Protein AF-A0A7T8JYL7-F1 (afdb_monomer)

Solvent-accessible surface area (backbone atoms only — not comparable to full-atom values): 10730 Å² total; per-residue (Å²): 141,84,87,85,83,86,86,89,84,88,87,86,85,88,88,78,95,82,84,87,88,85,89,83,78,85,75,78,82,79,76,80,80,72,79,77,77,81,72,80,82,82,80,82,83,89,84,85,86,90,68,102,75,74,87,80,82,74,75,82,69,82,75,59,62,82,58,55,74,72,54,61,98,84,68,79,88,86,81,68,92,57,70,48,75,47,82,44,71,52,96,59,69,42,69,63,67,84,74,50,98,57,99,52,68,44,43,70,48,78,48,76,50,59,55,88,44,72,42,98,86,74,46,49,40,64,58,55,53,50,52,52,51,52,52,51,56,56,50,56,69,36,74,76,60,66,70,115

Structure (mmCIF, N/CA/C/O backbone):
data_AF-A0A7T8JYL7-F1
#
_entry.id   AF-A0A7T8JYL7-F1
#
loop_
_atom_site.group_PDB
_atom_site.id
_atom_site.type_symbol
_atom_site.label_atom_id
_atom_site.label_alt_id
_atom_site.label_comp_id
_atom_site.label_asym_id
_atom_site.label_entity_id
_atom_site.label_seq_id
_atom_site.pdbx_PDB_ins_code
_atom_site.Cartn_x
_atom_site.Cartn_y
_atom_site.Cartn_z
_atom_site.occupancy
_atom_site.B_iso_or_equiv
_atom_site.auth_seq_id
_atom_site.auth_comp_id
_atom_site.auth_asym_id
_atom_site.auth_atom_id
_atom_site.pdbx_PDB_model_num
ATOM 1 N N . MET A 1 1 ? 59.389 32.585 15.843 1.00 41.06 1 MET A N 1
ATOM 2 C CA . MET A 1 1 ? 59.986 32.459 14.496 1.00 41.06 1 MET A CA 1
ATOM 3 C C . MET A 1 1 ? 61.468 32.171 14.674 1.00 41.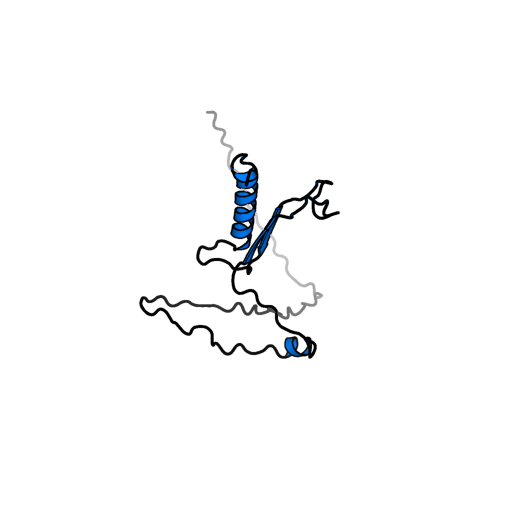06 1 MET A C 1
ATOM 5 O O . MET A 1 1 ? 62.221 33.109 14.861 1.00 41.06 1 MET A O 1
ATOM 9 N N . ASN A 1 2 ? 61.874 30.900 14.683 1.00 36.09 2 ASN A N 1
ATOM 10 C CA . ASN A 1 2 ? 63.287 30.511 14.705 1.00 36.09 2 ASN A CA 1
ATOM 11 C C . ASN A 1 2 ? 63.546 29.654 13.464 1.00 36.09 2 ASN A C 1
ATOM 13 O O . ASN A 1 2 ? 62.986 28.568 13.335 1.00 36.09 2 ASN A O 1
ATOM 17 N N . SER A 1 3 ? 64.326 30.196 12.526 1.00 40.41 3 SER A N 1
ATOM 18 C CA . SER A 1 3 ? 64.690 29.547 11.268 1.00 40.41 3 SER A CA 1
ATOM 19 C C . SER A 1 3 ? 65.920 28.661 11.456 1.00 40.41 3 SER A C 1
ATOM 21 O O . SER A 1 3 ? 66.988 29.157 11.813 1.00 40.41 3 SER A O 1
ATOM 23 N N . SER A 1 4 ? 65.796 27.377 11.140 1.00 40.97 4 SER A N 1
ATOM 24 C CA . SER A 1 4 ? 66.917 26.450 10.984 1.00 40.97 4 SER A CA 1
ATOM 25 C C . SER A 1 4 ? 67.187 26.215 9.495 1.00 40.97 4 SER A C 1
ATOM 27 O O . SER A 1 4 ? 66.322 25.701 8.787 1.00 40.97 4 SER A O 1
ATOM 29 N N . LYS A 1 5 ? 68.387 26.563 9.018 1.00 51.88 5 LYS A N 1
ATOM 30 C CA . LYS A 1 5 ? 68.933 26.088 7.735 1.00 51.88 5 LYS A CA 1
ATOM 31 C C . LYS A 1 5 ? 69.992 25.022 8.023 1.00 51.88 5 LYS A C 1
ATOM 33 O O . LYS A 1 5 ? 70.871 25.301 8.836 1.00 51.88 5 LYS A O 1
ATOM 38 N N . PRO A 1 6 ? 69.992 23.875 7.329 1.00 52.78 6 PRO A N 1
ATOM 39 C CA . PRO A 1 6 ? 71.185 23.054 7.217 1.00 52.78 6 PRO A CA 1
ATOM 40 C C . PRO A 1 6 ? 71.863 23.191 5.847 1.00 52.78 6 PRO A C 1
ATOM 42 O O . PRO A 1 6 ? 71.243 23.464 4.819 1.00 52.78 6 PRO A O 1
ATOM 45 N N . HIS A 1 7 ? 73.181 23.029 5.912 1.00 41.97 7 HIS A N 1
ATOM 46 C CA . HIS A 1 7 ? 74.179 23.158 4.862 1.00 41.97 7 HIS A CA 1
ATOM 47 C C . HIS A 1 7 ? 74.117 22.043 3.808 1.00 41.97 7 HIS A C 1
ATOM 49 O O . HIS A 1 7 ? 73.795 20.893 4.088 1.00 41.97 7 HIS A O 1
ATOM 55 N N . ASN A 1 8 ? 74.510 22.435 2.599 1.00 41.25 8 ASN A N 1
ATOM 56 C CA . ASN A 1 8 ? 74.711 21.634 1.399 1.00 41.25 8 ASN A CA 1
ATOM 57 C C . ASN A 1 8 ? 76.103 20.976 1.440 1.00 41.25 8 ASN A C 1
ATOM 59 O O . ASN A 1 8 ? 77.074 21.683 1.702 1.00 41.25 8 ASN A O 1
ATOM 63 N N . LEU A 1 9 ? 76.215 19.682 1.131 1.00 42.22 9 LEU A N 1
ATOM 64 C CA . LEU A 1 9 ? 77.468 19.039 0.714 1.00 42.22 9 LEU A CA 1
ATOM 65 C C . LEU A 1 9 ? 77.125 17.866 -0.212 1.00 42.22 9 LEU A C 1
ATOM 67 O O . LEU A 1 9 ? 76.630 16.827 0.216 1.00 42.22 9 LEU A O 1
ATOM 71 N N . ALA A 1 10 ? 77.368 18.078 -1.501 1.00 39.94 10 ALA A N 1
ATOM 72 C CA . ALA A 1 10 ? 77.321 17.065 -2.540 1.00 39.94 10 ALA A CA 1
ATOM 73 C C . ALA A 1 10 ? 78.694 16.396 -2.666 1.00 39.94 10 ALA A C 1
ATOM 75 O O . ALA A 1 10 ? 79.697 17.102 -2.678 1.00 39.94 10 ALA A O 1
ATOM 76 N N . TYR A 1 11 ? 78.730 15.077 -2.869 1.00 37.44 11 TYR A N 1
ATOM 77 C CA . TYR A 1 11 ? 79.762 14.437 -3.685 1.00 37.44 11 TYR A CA 1
ATOM 78 C C . TYR A 1 11 ? 79.166 13.279 -4.490 1.00 37.44 11 TYR A C 1
ATOM 80 O O . TYR A 1 11 ? 78.400 12.456 -4.001 1.00 37.44 11 TYR A O 1
ATOM 88 N N . ASN A 1 12 ? 79.522 13.314 -5.767 1.00 39.19 12 ASN A N 1
ATOM 89 C CA . ASN A 1 12 ? 79.128 12.478 -6.889 1.00 39.19 12 ASN A CA 1
ATOM 90 C C . ASN A 1 12 ? 80.189 11.382 -7.066 1.00 39.19 12 ASN A C 1
ATOM 92 O O . ASN A 1 12 ? 81.369 11.728 -7.018 1.00 39.19 12 ASN A O 1
ATOM 96 N N . THR A 1 13 ? 79.833 10.130 -7.372 1.00 41.06 13 THR A N 1
ATOM 97 C CA . THR A 1 13 ? 80.620 9.310 -8.323 1.00 41.06 13 THR A CA 1
ATOM 98 C C . THR A 1 13 ? 79.865 8.067 -8.803 1.00 41.06 13 THR A C 1
ATOM 100 O O . THR A 1 13 ? 79.226 7.359 -8.034 1.00 41.06 13 THR A O 1
ATOM 103 N N . GLN A 1 14 ? 79.937 7.868 -10.119 1.00 41.66 14 GLN A N 1
ATOM 104 C CA . GLN A 1 14 ? 79.324 6.829 -10.949 1.00 41.66 14 GLN A CA 1
ATOM 105 C C . GLN A 1 14 ? 80.050 5.470 -10.863 1.00 41.66 14 GLN A C 1
ATOM 107 O O . GLN A 1 14 ? 81.130 5.392 -10.285 1.00 41.66 14 GLN A O 1
ATOM 112 N N . LEU A 1 15 ? 79.489 4.488 -11.596 1.00 40.44 15 LEU A N 1
ATOM 113 C CA . LEU A 1 15 ? 79.966 3.148 -12.016 1.00 40.44 15 LEU A CA 1
ATOM 114 C C . LEU A 1 15 ? 79.122 2.038 -11.350 1.00 40.44 15 LEU A C 1
ATOM 116 O O . LEU A 1 15 ? 78.927 2.058 -10.148 1.00 40.44 15 LEU A O 1
ATOM 120 N N . LEU A 1 16 ? 78.544 1.048 -12.037 1.00 37.94 16 LEU A N 1
ATOM 121 C CA . LEU A 1 16 ? 78.996 0.353 -13.238 1.00 37.94 16 LEU A CA 1
ATOM 122 C C . LEU A 1 16 ? 77.809 -0.418 -13.868 1.00 37.94 16 LEU A C 1
ATOM 124 O O . LEU A 1 16 ? 77.099 -1.148 -13.181 1.00 37.94 16 LEU A O 1
ATOM 128 N N . LEU A 1 17 ? 77.609 -0.264 -15.180 1.00 40.66 17 LEU A N 1
ATOM 129 C CA . LEU A 1 17 ? 76.781 -1.141 -16.014 1.00 40.66 17 LEU A CA 1
ATOM 130 C C . LEU A 1 17 ? 77.398 -2.547 -16.043 1.00 40.66 17 LEU A C 1
ATOM 132 O O . LEU A 1 17 ? 78.555 -2.687 -16.435 1.00 40.66 17 LEU A O 1
ATOM 136 N N . GLN A 1 18 ? 76.619 -3.582 -15.725 1.00 37.88 18 GLN A N 1
ATOM 137 C CA . GLN A 1 18 ? 76.946 -4.956 -16.107 1.00 37.88 18 GLN A CA 1
ATOM 138 C C . GLN A 1 18 ? 75.766 -5.612 -16.820 1.00 37.88 18 GLN A C 1
ATOM 140 O O . GLN A 1 18 ? 74.619 -5.586 -16.378 1.00 37.88 18 GLN A O 1
ATOM 145 N N . SER A 1 19 ? 76.094 -6.134 -17.990 1.00 38.88 19 SER A N 1
ATOM 146 C CA . SER A 1 19 ? 75.238 -6.699 -19.011 1.00 38.88 19 SER A CA 1
ATOM 147 C C . SER A 1 19 ? 75.026 -8.206 -18.832 1.00 38.88 19 SER A C 1
ATOM 149 O O . SER A 1 19 ? 75.897 -8.930 -18.362 1.00 38.88 19 SER A O 1
ATOM 151 N N . SER A 1 20 ? 73.907 -8.656 -19.406 1.00 37.31 20 SER A N 1
ATOM 152 C CA . SER A 1 20 ? 73.704 -9.926 -20.124 1.00 37.31 20 SER A CA 1
ATOM 153 C C . SER A 1 20 ? 73.201 -11.192 -19.395 1.00 37.31 20 SER A C 1
ATOM 155 O O . SER A 1 20 ? 73.854 -11.785 -18.550 1.00 37.31 20 SER A O 1
ATOM 157 N N . ASN A 1 21 ? 72.048 -11.638 -19.920 1.00 42.09 21 ASN A N 1
ATOM 158 C CA . ASN A 1 21 ? 71.654 -13.008 -20.271 1.00 42.09 21 ASN A CA 1
ATOM 159 C C . ASN A 1 21 ? 71.335 -14.020 -19.161 1.00 42.09 21 ASN A C 1
ATOM 161 O O . ASN A 1 21 ? 72.166 -14.834 -18.775 1.00 42.09 21 ASN A O 1
ATOM 165 N N . ILE A 1 22 ? 70.043 -14.096 -18.816 1.00 43.03 22 ILE A N 1
ATOM 166 C CA . ILE A 1 22 ? 69.421 -15.319 -18.290 1.00 43.03 22 ILE A CA 1
ATOM 167 C C . ILE A 1 22 ? 68.277 -15.713 -19.230 1.00 43.03 22 ILE A C 1
ATOM 169 O O . ILE A 1 22 ? 67.200 -15.117 -19.251 1.00 43.03 22 ILE A O 1
ATOM 173 N N . SER A 1 23 ? 68.560 -16.715 -20.055 1.00 52.31 23 SER A N 1
ATOM 174 C CA . SER A 1 23 ? 67.620 -17.483 -20.863 1.00 52.31 23 SER A CA 1
ATOM 175 C C . SER A 1 23 ? 66.741 -18.343 -19.949 1.00 52.31 23 SER A C 1
ATOM 177 O O . SER A 1 23 ? 67.255 -19.175 -19.208 1.00 52.31 23 SER A O 1
ATOM 179 N N . GLY A 1 24 ? 65.411 -18.178 -19.993 1.00 54.38 24 GLY A N 1
ATOM 180 C CA . GLY A 1 24 ? 64.537 -19.102 -19.253 1.00 54.38 24 GLY A CA 1
ATOM 181 C C . GLY A 1 24 ? 63.085 -18.722 -18.960 1.00 54.38 24 GLY A C 1
ATOM 182 O O . GLY A 1 24 ? 62.418 -19.498 -18.285 1.00 54.38 24 GLY A O 1
ATOM 183 N N . LEU A 1 25 ? 62.541 -17.599 -19.438 1.00 45.78 25 LEU A N 1
ATOM 184 C CA . LEU A 1 25 ? 61.146 -17.234 -19.143 1.00 45.78 25 LEU A CA 1
ATOM 185 C C . LEU A 1 25 ? 60.261 -17.314 -20.391 1.00 45.78 25 LEU A C 1
ATOM 187 O O . LEU A 1 25 ? 60.332 -16.476 -21.288 1.00 45.78 25 LEU A O 1
ATOM 191 N N . ARG A 1 26 ? 59.399 -18.342 -20.426 1.00 53.06 26 ARG A N 1
ATOM 192 C CA . ARG A 1 26 ? 58.244 -18.421 -21.331 1.00 53.06 26 ARG A CA 1
ATOM 193 C C . ARG A 1 26 ? 57.392 -17.168 -21.138 1.00 53.06 26 ARG A C 1
ATOM 195 O O . ARG A 1 26 ? 56.805 -16.976 -20.078 1.00 53.06 26 ARG A O 1
ATOM 202 N N . VAL A 1 27 ? 57.301 -16.346 -22.175 1.00 55.47 27 VAL A N 1
ATOM 203 C CA . VAL A 1 27 ? 56.338 -15.247 -22.255 1.00 55.47 27 VAL A CA 1
ATOM 204 C C . VAL A 1 27 ? 54.956 -15.865 -22.499 1.00 55.47 27 VAL A C 1
ATOM 206 O O . VAL A 1 27 ? 54.774 -16.497 -23.541 1.00 55.47 27 VAL A O 1
ATOM 209 N N . PRO A 1 28 ? 53.965 -15.729 -21.600 1.00 55.09 28 PRO A N 1
ATOM 210 C CA . PRO A 1 28 ? 52.595 -16.048 -21.965 1.00 55.09 28 PRO A CA 1
ATOM 211 C C . PRO A 1 28 ? 52.128 -15.019 -22.998 1.00 55.09 28 PRO A C 1
ATOM 213 O O . PRO A 1 28 ? 52.143 -13.811 -22.745 1.00 55.09 28 PRO A O 1
ATOM 216 N N . SER A 1 29 ? 51.708 -15.492 -24.170 1.00 53.62 29 SER A N 1
ATOM 217 C CA . SER A 1 29 ? 50.961 -14.684 -25.125 1.00 53.62 29 SER A CA 1
ATOM 218 C C . SER A 1 29 ? 49.695 -14.185 -24.428 1.00 53.62 29 SER A C 1
ATOM 220 O O . SER A 1 29 ? 48.752 -14.933 -24.172 1.00 53.62 29 SER A O 1
ATOM 222 N N . ARG A 1 30 ? 49.677 -12.894 -24.082 1.00 48.69 30 ARG A N 1
ATOM 223 C CA . ARG A 1 30 ? 48.465 -12.187 -23.665 1.00 48.69 30 ARG A CA 1
ATOM 224 C C . ARG A 1 30 ? 47.514 -12.142 -24.862 1.00 48.69 30 ARG A C 1
ATOM 226 O O . ARG A 1 30 ? 47.487 -11.166 -25.606 1.00 48.69 30 ARG A O 1
ATOM 233 N N . MET A 1 31 ? 46.734 -13.202 -25.055 1.00 46.16 31 MET A N 1
ATOM 234 C CA . MET A 1 31 ? 45.497 -13.128 -25.822 1.00 46.16 31 MET A CA 1
ATOM 235 C C . MET A 1 31 ? 44.600 -12.109 -25.122 1.00 46.16 31 MET A C 1
ATOM 237 O O . MET A 1 31 ? 44.062 -12.346 -24.044 1.00 46.16 31 MET A O 1
ATOM 241 N N . SER A 1 32 ? 44.501 -10.932 -25.730 1.00 47.16 32 SER A N 1
ATOM 242 C CA . SER A 1 32 ? 43.564 -9.880 -25.362 1.00 47.16 32 SER A CA 1
ATOM 243 C C . SER A 1 32 ? 42.140 -10.360 -25.651 1.00 47.16 32 SER A C 1
ATOM 245 O O . SER A 1 32 ? 41.558 -10.036 -26.686 1.00 47.16 32 SER A O 1
ATOM 247 N N . SER A 1 33 ? 41.537 -11.096 -24.720 1.00 53.25 33 SER A N 1
ATOM 248 C CA . SER A 1 33 ? 40.082 -11.194 -24.626 1.00 53.25 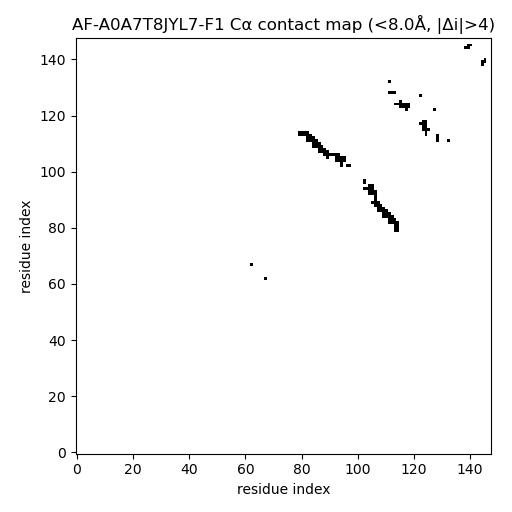33 SER A CA 1
ATOM 249 C C . SER A 1 33 ? 39.550 -9.882 -24.048 1.00 53.25 33 SER A C 1
ATOM 251 O O . SER A 1 33 ? 39.143 -9.799 -22.888 1.00 53.25 33 SER A O 1
ATOM 253 N N . ARG A 1 34 ? 39.576 -8.815 -24.854 1.00 46.78 34 ARG A N 1
ATOM 254 C CA . ARG A 1 34 ? 38.740 -7.649 -24.577 1.00 46.78 34 ARG A CA 1
ATOM 255 C C . ARG A 1 34 ? 37.304 -8.078 -24.843 1.00 46.78 34 ARG A C 1
ATOM 257 O O . ARG A 1 34 ? 36.856 -8.120 -25.984 1.00 46.78 34 ARG A O 1
ATOM 264 N N . SER A 1 35 ? 36.607 -8.420 -23.763 1.00 53.09 35 SER A N 1
ATOM 265 C CA . SER A 1 35 ? 35.151 -8.449 -23.719 1.00 53.09 35 SER A CA 1
ATOM 266 C C . SER A 1 35 ? 34.663 -7.043 -24.070 1.00 53.09 35 SER A C 1
ATOM 268 O O . SER A 1 35 ? 34.668 -6.129 -23.244 1.00 53.09 35 SER A O 1
ATOM 270 N N . GLY A 1 36 ? 34.374 -6.837 -25.354 1.00 41.59 36 GLY A N 1
ATOM 271 C CA . GLY A 1 36 ? 33.820 -5.603 -25.885 1.00 41.59 36 GLY A CA 1
ATOM 272 C C . GLY A 1 36 ? 32.388 -5.463 -25.398 1.00 41.59 36 GLY A C 1
ATOM 273 O O . GLY A 1 36 ? 31.457 -5.942 -26.041 1.00 41.59 36 GLY A O 1
ATOM 274 N N . SER A 1 37 ? 32.241 -4.830 -24.237 1.00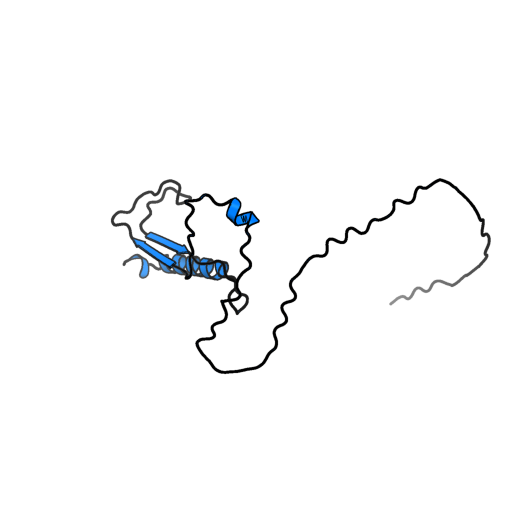 51.25 37 SER A N 1
ATOM 275 C CA . SER A 1 37 ? 30.980 -4.316 -23.718 1.00 51.25 37 SER A CA 1
ATOM 276 C C . SER A 1 37 ? 30.267 -3.525 -24.817 1.00 51.25 37 SER A C 1
ATOM 278 O O . SER A 1 37 ? 30.713 -2.450 -25.216 1.00 51.25 37 SER A O 1
ATOM 280 N N . ARG A 1 38 ? 29.159 -4.067 -25.332 1.00 52.34 38 ARG A N 1
ATOM 281 C CA . ARG A 1 38 ? 28.241 -3.343 -26.217 1.00 52.34 38 ARG A CA 1
ATOM 282 C C . ARG A 1 38 ? 27.362 -2.446 -25.353 1.00 52.34 38 ARG A C 1
ATOM 284 O O . ARG A 1 38 ? 26.174 -2.702 -25.182 1.00 52.34 38 ARG A O 1
ATOM 291 N N . ARG A 1 39 ? 27.957 -1.406 -24.769 1.00 43.41 39 ARG A N 1
ATOM 292 C CA . ARG A 1 39 ? 27.180 -0.270 -24.276 1.00 43.41 39 ARG A CA 1
ATOM 293 C C . ARG A 1 39 ? 26.601 0.408 -25.515 1.00 43.41 39 ARG A C 1
ATOM 295 O O . ARG A 1 39 ? 27.341 1.018 -26.280 1.00 43.41 39 ARG A O 1
ATOM 302 N N . CYS A 1 40 ? 25.305 0.230 -25.749 1.00 36.84 40 CYS A N 1
ATOM 303 C CA . CYS A 1 40 ? 24.574 0.991 -26.751 1.00 36.84 40 CYS A CA 1
ATOM 304 C C . CYS A 1 40 ? 24.749 2.483 -26.439 1.00 36.84 40 CYS A C 1
ATOM 306 O O . CYS A 1 40 ? 24.266 2.965 -25.417 1.00 36.84 40 CYS A O 1
ATOM 308 N N . SER A 1 41 ? 25.477 3.196 -27.293 1.00 45.72 41 SER A N 1
ATOM 309 C CA . SER A 1 41 ? 25.532 4.652 -27.291 1.00 45.72 41 SER A CA 1
ATOM 310 C C . SER A 1 41 ? 24.210 5.163 -27.850 1.00 45.72 41 SER A C 1
ATOM 312 O O . SER A 1 41 ? 23.974 5.085 -29.055 1.00 45.72 41 SER A O 1
ATOM 314 N N . ILE A 1 42 ? 23.326 5.629 -26.974 1.00 46.88 42 ILE A N 1
ATOM 315 C CA . ILE A 1 42 ? 22.144 6.376 -27.384 1.00 46.88 42 ILE A CA 1
ATOM 316 C C . ILE A 1 42 ? 22.593 7.840 -27.513 1.00 46.88 42 ILE A C 1
ATOM 318 O O . ILE A 1 42 ? 23.056 8.446 -26.549 1.00 46.88 42 ILE A O 1
ATOM 322 N N . SER A 1 43 ? 22.580 8.375 -28.728 1.00 39.81 43 SER A N 1
ATOM 323 C CA . SER A 1 43 ? 22.802 9.799 -28.985 1.00 39.81 43 SER A CA 1
ATOM 324 C C . SER A 1 43 ? 21.444 10.447 -29.218 1.00 39.81 43 SER A C 1
ATOM 326 O O . SER A 1 43 ? 20.738 10.064 -30.152 1.00 39.81 43 SER A O 1
ATOM 328 N N . PHE A 1 44 ? 21.070 11.395 -28.361 1.00 40.19 44 PHE A N 1
ATOM 329 C CA . PHE A 1 44 ? 19.866 12.202 -28.527 1.00 40.19 44 PHE A CA 1
ATOM 330 C C . PHE A 1 44 ? 20.241 13.464 -29.305 1.00 40.19 44 PHE A C 1
ATOM 332 O O . PHE A 1 44 ? 21.074 14.240 -28.851 1.00 40.19 44 PHE A O 1
ATOM 339 N N . ALA A 1 45 ? 19.667 13.629 -30.495 1.00 39.25 45 ALA A N 1
ATOM 340 C CA . ALA A 1 45 ? 19.648 14.915 -31.174 1.00 39.25 45 ALA A CA 1
ATOM 341 C C . ALA A 1 45 ? 18.551 15.773 -30.525 1.00 39.25 45 ALA A C 1
ATOM 343 O O . ALA A 1 45 ? 17.420 15.302 -30.375 1.00 39.25 45 ALA A O 1
ATOM 344 N N . GLU A 1 46 ? 18.905 16.985 -30.107 1.00 54.31 46 GLU A N 1
ATOM 345 C CA . GLU A 1 46 ? 17.959 18.023 -29.698 1.00 54.31 46 GLU A CA 1
ATOM 346 C C . GLU A 1 46 ? 17.404 18.705 -30.953 1.00 54.31 46 GLU A C 1
ATOM 348 O O . GLU A 1 46 ? 18.189 19.097 -31.809 1.00 54.31 46 GLU A O 1
ATOM 353 N N . ASP A 1 47 ? 16.074 18.793 -31.070 1.00 39.84 47 ASP A N 1
ATOM 354 C CA . ASP A 1 47 ? 15.360 19.939 -31.657 1.00 39.84 47 ASP A CA 1
ATOM 355 C C . ASP A 1 47 ? 13.826 19.821 -31.448 1.00 39.84 47 ASP A C 1
ATOM 357 O O . ASP A 1 47 ? 13.335 18.720 -31.162 1.00 39.84 47 ASP A O 1
ATOM 361 N N . PRO A 1 48 ? 13.072 20.946 -31.505 1.00 54.97 48 PRO A N 1
ATOM 362 C CA . PRO A 1 48 ? 11.932 21.194 -30.620 1.00 54.97 48 PRO A CA 1
ATOM 363 C C . PRO A 1 48 ? 10.535 21.194 -31.287 1.00 54.97 48 PRO A C 1
ATOM 365 O O . PRO A 1 48 ? 10.397 21.388 -32.489 1.00 54.97 48 PRO A O 1
ATOM 368 N N . GLU A 1 49 ? 9.531 21.054 -30.410 1.00 47.38 49 GLU A N 1
ATOM 369 C CA . GLU A 1 49 ? 8.091 21.380 -30.504 1.00 47.38 49 GLU A CA 1
ATOM 370 C C . GLU A 1 49 ? 7.136 20.621 -31.464 1.00 47.38 49 GLU A C 1
ATOM 372 O O . GLU A 1 49 ? 7.421 20.308 -32.615 1.00 47.38 49 GLU A O 1
ATOM 377 N N . ASP A 1 50 ? 5.941 20.379 -30.904 1.00 40.66 50 ASP A N 1
ATOM 378 C CA . ASP A 1 50 ? 4.655 19.983 -31.499 1.00 40.66 50 ASP A CA 1
ATOM 379 C C . ASP A 1 50 ? 4.459 18.579 -32.118 1.00 40.66 50 ASP A C 1
ATOM 381 O O . ASP A 1 50 ? 4.606 18.326 -33.312 1.00 40.66 50 ASP A O 1
ATOM 385 N N . SER A 1 51 ? 3.953 17.647 -31.295 1.00 35.59 51 SER A N 1
ATOM 386 C CA . SER A 1 51 ? 2.694 16.911 -31.560 1.00 35.59 51 SER A CA 1
ATOM 387 C C . SER A 1 51 ? 2.449 15.818 -30.509 1.00 35.59 51 SER A C 1
ATOM 389 O O . SER A 1 51 ? 3.122 14.785 -30.431 1.00 35.59 51 SER A O 1
ATOM 391 N N . TYR A 1 52 ? 1.413 16.038 -29.701 1.00 48.53 52 TYR A N 1
ATOM 392 C CA . TYR A 1 52 ? 0.823 15.078 -28.771 1.00 48.53 52 TYR A CA 1
ATOM 393 C C . TYR A 1 52 ? 0.161 13.925 -29.540 1.00 48.53 52 TYR A C 1
ATOM 395 O O . TYR A 1 52 ? -1.040 13.936 -29.744 1.00 48.53 52 TYR A O 1
ATOM 403 N N . PHE A 1 53 ? 0.964 12.985 -30.040 1.00 46.25 53 PHE A N 1
ATOM 404 C CA . PHE A 1 53 ? 0.684 11.565 -30.331 1.00 46.25 53 PHE A CA 1
ATOM 405 C C . PHE A 1 53 ? 1.885 11.013 -31.123 1.00 46.25 53 PHE A C 1
ATOM 407 O O . PHE A 1 53 ? 1.760 10.465 -32.220 1.00 46.25 53 PHE A O 1
ATOM 414 N N . SER A 1 54 ? 3.103 11.178 -30.593 1.00 38.47 54 SER A N 1
ATOM 415 C CA . SER A 1 54 ? 4.275 10.578 -31.228 1.00 38.47 54 SER A CA 1
ATOM 416 C C . SER A 1 54 ? 4.236 9.067 -31.012 1.00 38.47 54 SER A C 1
ATOM 418 O O . SER A 1 54 ? 4.518 8.557 -29.927 1.00 38.47 54 SER A O 1
ATOM 420 N N . LYS A 1 55 ? 3.863 8.359 -32.079 1.00 44.41 55 LYS A N 1
ATOM 421 C CA . LYS A 1 55 ? 4.084 6.931 -32.327 1.00 44.41 55 LYS A CA 1
ATOM 422 C C . LYS A 1 55 ? 5.581 6.584 -32.207 1.00 44.41 55 LYS A C 1
ATOM 424 O O . LYS A 1 55 ? 6.228 6.248 -33.192 1.00 44.41 55 LYS A O 1
ATOM 429 N N . LYS A 1 56 ? 6.153 6.656 -31.007 1.00 42.25 56 LYS A N 1
ATOM 430 C CA . LYS A 1 56 ? 7.518 6.206 -30.700 1.00 42.25 56 LYS A CA 1
ATOM 431 C C . LYS A 1 56 ? 7.474 5.035 -29.723 1.00 42.25 56 LYS A C 1
ATOM 433 O O . LYS A 1 56 ? 7.920 5.145 -28.592 1.00 42.25 56 LYS A O 1
ATOM 438 N N . ALA A 1 57 ? 6.924 3.911 -30.180 1.00 45.97 57 ALA A N 1
ATOM 439 C CA . ALA A 1 57 ? 7.191 2.587 -29.611 1.00 45.97 57 ALA A CA 1
ATOM 440 C C . ALA A 1 57 ? 6.766 1.477 -30.589 1.00 45.97 57 ALA A C 1
ATOM 442 O O . ALA A 1 57 ? 5.978 0.600 -30.263 1.00 45.97 57 ALA A O 1
ATOM 443 N N . LEU A 1 58 ? 7.268 1.528 -31.820 1.00 48.31 58 LEU A N 1
ATOM 444 C CA . LEU A 1 58 ? 7.282 0.366 -32.713 1.00 48.31 58 LEU A CA 1
ATOM 445 C C . LEU A 1 58 ? 8.669 0.265 -33.348 1.00 48.31 58 LEU A C 1
ATOM 447 O O . LEU A 1 58 ? 8.837 0.099 -34.548 1.00 48.31 58 LEU A O 1
ATOM 451 N N . THR A 1 59 ? 9.710 0.384 -32.522 1.00 47.84 59 THR A N 1
ATOM 452 C CA . THR A 1 59 ? 10.927 -0.361 -32.828 1.00 47.84 59 THR A C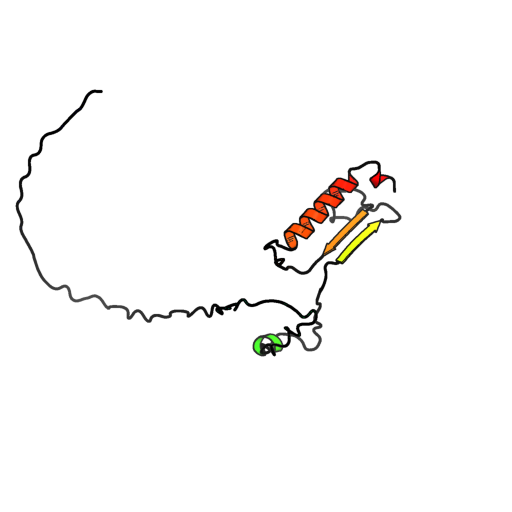A 1
ATOM 453 C C . THR A 1 59 ? 10.524 -1.825 -32.725 1.00 47.84 59 THR A C 1
ATOM 455 O O . THR A 1 59 ? 10.259 -2.284 -31.614 1.00 47.84 59 THR A O 1
ATOM 458 N N . GLU A 1 60 ? 10.404 -2.522 -33.857 1.00 51.94 60 GLU A N 1
ATOM 459 C CA . GLU A 1 60 ? 10.323 -3.984 -33.909 1.00 51.94 60 GLU A CA 1
ATOM 460 C C . GLU A 1 60 ? 11.462 -4.546 -33.054 1.00 51.94 60 GLU A C 1
ATOM 462 O O . GLU A 1 60 ? 12.624 -4.626 -33.463 1.00 51.94 60 GLU A O 1
ATOM 467 N N . GLY A 1 61 ? 11.148 -4.840 -31.795 1.00 61.25 61 GLY A N 1
ATOM 468 C CA . GLY A 1 61 ? 12.098 -5.399 -30.860 1.00 61.25 61 GLY A CA 1
ATOM 469 C C . GLY A 1 61 ? 12.450 -6.778 -31.377 1.00 61.25 61 GLY A C 1
ATOM 470 O O . GLY A 1 61 ? 11.575 -7.633 -31.486 1.00 61.25 61 GLY A O 1
ATOM 471 N N . LYS A 1 62 ? 13.724 -7.000 -31.716 1.00 73.69 62 LYS A N 1
ATOM 472 C CA . LYS A 1 62 ? 14.230 -8.338 -32.032 1.00 73.69 62 LYS A CA 1
ATOM 473 C C . LYS A 1 62 ? 13.825 -9.275 -30.896 1.00 73.69 62 LYS A C 1
ATOM 475 O O . LYS A 1 62 ? 14.356 -9.175 -29.790 1.00 73.69 62 LYS A O 1
ATOM 480 N N . ILE A 1 63 ? 12.871 -10.158 -31.173 1.00 80.56 63 ILE A N 1
ATOM 481 C CA . ILE A 1 63 ? 12.378 -11.135 -30.207 1.00 80.56 63 ILE A CA 1
ATOM 482 C C . ILE A 1 63 ? 13.558 -12.024 -29.822 1.00 80.56 63 ILE A C 1
ATOM 484 O O . ILE A 1 63 ? 14.255 -12.577 -30.678 1.00 80.56 63 ILE A O 1
ATOM 488 N N . ASN A 1 64 ? 13.813 -12.148 -28.523 1.00 84.69 64 ASN A N 1
ATOM 489 C CA . ASN A 1 64 ? 14.884 -13.000 -28.034 1.00 84.69 64 ASN A CA 1
ATOM 490 C C . ASN A 1 64 ? 14.412 -14.461 -28.025 1.00 84.69 64 ASN A C 1
ATOM 492 O O . ASN A 1 64 ? 13.957 -14.980 -27.005 1.00 84.69 64 ASN A O 1
ATOM 496 N N . TYR A 1 65 ? 14.525 -15.129 -29.175 1.00 86.69 65 TYR A N 1
ATOM 497 C CA . TYR A 1 65 ? 14.109 -16.525 -29.361 1.00 86.69 65 TYR A CA 1
ATOM 498 C C . TYR A 1 65 ? 14.762 -17.497 -28.366 1.00 86.69 65 TYR A C 1
ATOM 500 O O . TYR A 1 65 ? 14.157 -18.502 -27.993 1.00 86.69 65 TYR A O 1
ATOM 508 N N . SER A 1 66 ? 15.977 -17.201 -27.894 1.00 87.94 66 SER A N 1
ATOM 509 C CA . SER A 1 66 ? 16.660 -18.008 -26.876 1.00 87.94 66 SER A CA 1
ATOM 510 C C . SER A 1 66 ? 15.955 -17.962 -25.517 1.00 87.94 66 SER A C 1
ATOM 512 O O . SER A 1 66 ? 16.019 -18.937 -24.772 1.00 87.94 66 SER A O 1
ATOM 514 N N . LEU A 1 67 ? 15.289 -16.848 -25.189 1.00 86.38 67 LEU A N 1
ATOM 515 C CA . LEU A 1 67 ? 14.471 -16.711 -23.981 1.00 86.38 67 LEU A CA 1
ATOM 516 C C . LEU A 1 67 ? 13.060 -17.255 -24.197 1.00 86.38 67 LEU A C 1
ATOM 518 O O . LEU A 1 67 ? 12.535 -17.915 -23.310 1.00 86.38 67 LEU A O 1
ATOM 522 N N . GLN A 1 68 ? 12.483 -17.066 -25.385 1.00 86.62 68 GLN A N 1
ATOM 523 C CA . GLN A 1 68 ? 11.147 -17.572 -25.706 1.00 86.62 68 GLN A CA 1
ATOM 524 C C . GLN A 1 68 ? 11.057 -19.101 -25.588 1.00 86.62 68 GLN A C 1
ATOM 526 O O . GLN A 1 68 ? 10.082 -19.614 -25.055 1.00 86.62 68 GLN A O 1
ATOM 531 N N . LYS A 1 69 ? 12.107 -19.833 -25.990 1.00 90.50 69 LYS A N 1
ATOM 532 C CA . LYS A 1 69 ? 12.188 -21.299 -25.829 1.00 90.50 69 LYS A CA 1
ATOM 533 C C . LYS A 1 69 ? 12.201 -21.773 -24.369 1.00 90.50 69 LYS A C 1
ATOM 535 O O . LYS A 1 69 ? 11.989 -22.956 -24.128 1.00 90.50 69 LYS A O 1
ATOM 540 N N . LYS A 1 70 ? 12.501 -20.887 -23.412 1.00 92.12 70 LYS A N 1
ATOM 541 C CA . LYS A 1 70 ? 12.507 -21.204 -21.973 1.00 92.12 70 LYS A CA 1
ATOM 542 C C . LYS A 1 70 ? 11.143 -20.993 -21.315 1.00 92.12 70 LYS A C 1
ATOM 544 O O . LYS A 1 70 ? 10.963 -21.412 -20.178 1.00 92.12 70 LYS A O 1
ATOM 549 N N . ILE A 1 71 ? 10.219 -20.320 -21.997 1.00 91.12 71 ILE A N 1
ATOM 550 C CA . ILE A 1 71 ? 8.881 -20.017 -21.493 1.00 91.12 71 ILE A CA 1
ATOM 551 C C . ILE A 1 71 ? 7.958 -21.186 -21.863 1.00 91.12 71 ILE A C 1
ATOM 553 O O . ILE A 1 71 ? 8.015 -21.686 -22.987 1.00 91.12 71 ILE A O 1
ATOM 557 N N . SER A 1 72 ? 7.133 -21.658 -20.923 1.00 93.50 72 SER A N 1
ATOM 558 C CA . SER A 1 72 ? 6.193 -22.754 -21.193 1.00 93.50 72 SER A CA 1
ATOM 559 C C . SER A 1 72 ? 5.042 -22.278 -22.089 1.00 93.50 72 SER A C 1
ATOM 561 O O . SER A 1 72 ? 4.689 -21.099 -22.084 1.00 93.50 72 SER A O 1
ATOM 563 N N . SER A 1 73 ? 4.425 -23.194 -22.843 1.00 87.88 73 SER A N 1
ATOM 564 C CA . SER A 1 73 ? 3.384 -22.869 -23.835 1.00 87.88 73 SER A CA 1
ATOM 565 C C . SER A 1 73 ? 2.141 -22.177 -23.263 1.00 87.88 73 SER A C 1
ATOM 567 O O . SER A 1 73 ? 1.416 -21.542 -24.019 1.00 87.88 73 SER A O 1
ATOM 569 N N . ASN A 1 74 ? 1.912 -22.274 -21.950 1.00 91.00 74 ASN A N 1
ATOM 570 C CA . ASN A 1 74 ? 0.747 -21.709 -21.261 1.00 91.00 74 ASN A CA 1
ATOM 571 C C . ASN A 1 74 ? 1.133 -20.543 -20.334 1.00 91.00 74 ASN A C 1
ATOM 573 O O . ASN A 1 74 ? 0.416 -20.247 -19.382 1.00 91.00 74 ASN A O 1
ATOM 577 N N . THR A 1 75 ? 2.298 -19.923 -20.546 1.00 91.94 75 THR A N 1
ATOM 578 C CA . THR A 1 75 ? 2.706 -18.759 -19.751 1.00 91.94 75 THR A CA 1
ATOM 579 C C . THR A 1 75 ? 2.009 -17.503 -20.261 1.00 91.94 75 THR A C 1
ATOM 581 O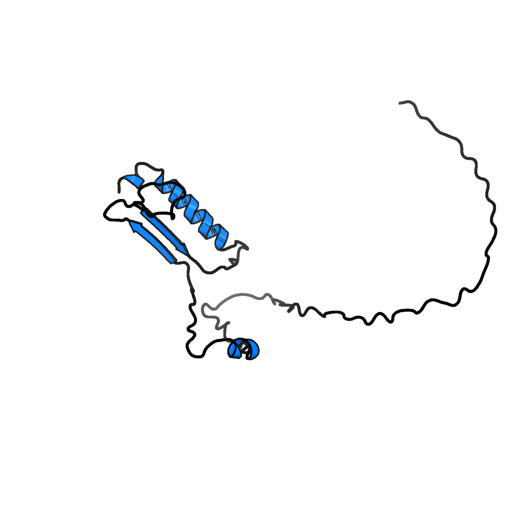 O . THR A 1 75 ? 2.167 -17.127 -21.422 1.00 91.94 75 THR A O 1
ATOM 584 N N . GLU A 1 76 ? 1.298 -16.815 -19.374 1.00 89.69 76 GLU A N 1
ATOM 585 C CA . GLU A 1 76 ? 0.713 -15.501 -19.637 1.00 89.69 76 GLU A CA 1
ATOM 586 C C . GLU A 1 76 ? 1.636 -14.383 -19.136 1.00 89.69 76 GLU A C 1
ATOM 588 O O . GLU A 1 76 ? 2.357 -14.535 -18.147 1.00 89.69 76 GLU A O 1
ATOM 593 N N . ALA A 1 77 ? 1.620 -13.240 -19.822 1.00 85.75 77 ALA A N 1
ATOM 594 C CA . ALA A 1 77 ? 2.346 -12.056 -19.383 1.00 85.75 77 ALA A CA 1
ATOM 595 C C . ALA A 1 77 ? 1.456 -11.203 -18.470 1.00 85.75 77 ALA A C 1
ATOM 597 O O . ALA A 1 77 ? 0.389 -10.755 -18.882 1.00 85.75 77 ALA A O 1
ATOM 598 N N . CYS A 1 78 ? 1.925 -10.919 -17.256 1.00 82.62 78 CYS A N 1
ATOM 599 C CA . CYS A 1 78 ? 1.332 -9.903 -16.392 1.00 82.62 78 CYS A CA 1
ATOM 600 C C . CYS A 1 78 ? 2.119 -8.597 -16.548 1.00 82.62 78 CYS A C 1
ATOM 602 O O . CYS A 1 78 ? 3.332 -8.572 -16.330 1.00 82.62 78 CYS A O 1
ATOM 604 N N . ILE A 1 79 ? 1.442 -7.519 -16.952 1.00 83.31 79 ILE A N 1
ATOM 605 C CA . ILE A 1 79 ? 2.056 -6.202 -17.161 1.00 83.31 79 ILE A CA 1
ATOM 606 C C . ILE A 1 79 ? 1.269 -5.161 -16.369 1.00 83.31 79 ILE A C 1
ATOM 608 O O . ILE A 1 79 ? 0.074 -4.974 -16.585 1.00 83.31 79 ILE A O 1
ATOM 612 N N . MET A 1 80 ? 1.961 -4.437 -15.491 1.00 81.94 80 MET A N 1
ATOM 613 C CA . MET A 1 80 ? 1.404 -3.306 -14.753 1.00 81.94 80 MET A CA 1
ATOM 614 C C . MET A 1 80 ? 1.861 -2.000 -15.407 1.00 81.94 80 MET A C 1
ATOM 616 O O . MET A 1 80 ? 3.042 -1.665 -15.387 1.00 81.94 80 MET A O 1
ATOM 620 N N . LEU A 1 81 ? 0.925 -1.277 -16.024 1.00 83.50 81 LEU A N 1
ATOM 621 C CA . LEU A 1 81 ? 1.224 -0.067 -16.805 1.00 83.50 81 LEU A CA 1
ATOM 622 C C . LEU A 1 81 ? 1.163 1.224 -15.986 1.00 83.50 81 LEU A C 1
ATOM 624 O O . LEU A 1 81 ? 1.739 2.233 -16.381 1.00 83.50 81 LEU A O 1
ATOM 628 N N . LYS A 1 82 ? 0.422 1.212 -14.879 1.00 84.75 82 LYS A N 1
ATOM 629 C CA . LYS A 1 82 ? 0.187 2.373 -14.021 1.00 84.75 82 LYS A CA 1
ATOM 630 C C . LYS A 1 82 ? 0.262 1.946 -12.560 1.00 84.75 82 LYS A C 1
ATOM 632 O O . LYS A 1 82 ? -0.040 0.785 -12.276 1.00 84.75 82 LYS A O 1
ATOM 637 N N . PRO A 1 83 ? 0.641 2.856 -11.650 1.00 88.12 83 PRO A N 1
ATOM 638 C CA . PRO A 1 83 ? 0.514 2.595 -10.230 1.00 88.12 83 PRO A CA 1
ATOM 639 C C . PRO A 1 83 ? -0.953 2.356 -9.861 1.00 88.12 83 PRO A C 1
ATOM 641 O O . PRO A 1 83 ? -1.859 3.010 -10.383 1.00 88.12 83 PRO A O 1
ATOM 644 N N . VAL A 1 84 ? -1.167 1.402 -8.966 1.00 91.88 84 VAL A N 1
ATOM 645 C CA . VAL A 1 84 ? -2.457 1.018 -8.406 1.00 91.88 84 VAL A CA 1
ATOM 646 C C . VAL A 1 84 ? -2.370 1.203 -6.900 1.00 91.88 84 VAL A C 1
ATOM 648 O O . VAL A 1 84 ? -1.469 0.671 -6.251 1.00 91.88 84 VAL A O 1
ATOM 651 N N . SER A 1 85 ? -3.324 1.946 -6.348 1.00 94.38 85 SER A N 1
ATOM 652 C CA . SER A 1 85 ? -3.486 2.119 -4.912 1.00 94.38 85 SER A CA 1
ATOM 653 C C . SER A 1 85 ? -4.836 1.567 -4.466 1.00 94.38 85 SER A C 1
ATOM 655 O O . SER A 1 85 ? -5.857 1.749 -5.130 1.00 94.38 85 SER A O 1
ATOM 657 N N . VAL A 1 86 ? -4.834 0.859 -3.340 1.00 96.62 86 VAL A N 1
ATOM 658 C CA . VAL A 1 86 ? -6.020 0.247 -2.741 1.00 96.62 86 VAL A CA 1
ATOM 659 C C . VAL A 1 86 ? -6.006 0.544 -1.250 1.00 96.62 86 VAL A C 1
ATOM 661 O O . VAL A 1 86 ? -5.014 0.289 -0.569 1.00 96.62 86 VAL A O 1
ATOM 664 N N . PHE A 1 87 ? -7.117 1.072 -0.743 1.00 96.06 87 PHE A N 1
ATOM 665 C CA . PHE A 1 87 ? -7.343 1.285 0.681 1.00 96.06 87 PHE A CA 1
ATOM 666 C C . PHE A 1 87 ? -8.513 0.413 1.132 1.00 96.06 87 PHE A C 1
ATOM 668 O O . PHE A 1 87 ? -9.626 0.541 0.620 1.00 96.06 87 PHE A O 1
ATOM 675 N N . ILE A 1 88 ? -8.253 -0.493 2.067 1.00 95.94 88 ILE A N 1
ATOM 676 C CA . ILE A 1 88 ? -9.213 -1.483 2.550 1.00 95.94 88 ILE A CA 1
ATOM 677 C C . ILE A 1 88 ? -9.511 -1.179 4.011 1.00 95.94 88 ILE A C 1
ATOM 679 O O . ILE A 1 88 ? -8.595 -1.105 4.828 1.00 95.94 88 ILE A O 1
ATOM 683 N N . ARG A 1 89 ? -10.797 -1.067 4.350 1.00 95.19 89 ARG A N 1
ATOM 684 C CA . ARG A 1 89 ? -11.281 -1.074 5.732 1.00 95.19 89 ARG A CA 1
ATOM 685 C C . ARG A 1 89 ? -12.044 -2.367 5.968 1.00 95.19 89 ARG A C 1
ATOM 687 O O . ARG A 1 89 ? -13.065 -2.605 5.330 1.00 95.19 89 ARG A O 1
ATOM 694 N N . LEU A 1 90 ? -11.562 -3.181 6.894 1.00 95.44 90 LEU A N 1
ATOM 695 C CA . LEU A 1 90 ? -12.256 -4.395 7.305 1.00 95.44 90 LEU A CA 1
ATOM 696 C C . LEU A 1 90 ? -13.507 -4.030 8.118 1.00 95.44 90 LEU A C 1
ATOM 698 O O . LEU A 1 90 ? -13.505 -3.054 8.872 1.00 95.44 90 LEU A O 1
ATOM 702 N N . GLU A 1 91 ? -14.578 -4.811 7.979 1.00 95.31 91 GLU A N 1
ATOM 703 C CA . GLU A 1 91 ? -15.814 -4.623 8.755 1.00 95.31 91 GLU A CA 1
ATOM 704 C C . GLU A 1 91 ? -15.600 -4.903 10.248 1.00 95.31 91 GLU A C 1
ATOM 706 O O . GLU A 1 91 ? -16.122 -4.188 11.103 1.00 95.31 91 GLU A O 1
ATOM 711 N N . ASN A 1 92 ? -14.764 -5.892 10.560 1.00 96.25 92 ASN A N 1
ATOM 712 C CA . ASN A 1 92 ? -14.306 -6.223 11.904 1.00 96.25 92 ASN A CA 1
ATOM 713 C C . ASN A 1 92 ? -12.780 -6.128 11.943 1.00 96.25 92 ASN A C 1
ATOM 715 O O . ASN A 1 92 ? -12.122 -6.414 10.947 1.00 96.25 92 ASN A O 1
ATOM 719 N N . ALA A 1 93 ? -12.212 -5.681 13.065 1.00 95.44 93 ALA A N 1
ATOM 720 C CA . ALA A 1 93 ? -10.759 -5.694 13.218 1.00 95.44 93 ALA A CA 1
ATOM 721 C C . ALA A 1 93 ? -10.305 -7.142 13.453 1.00 95.44 93 ALA A C 1
ATOM 723 O O . ALA A 1 93 ? -10.878 -7.827 14.300 1.00 95.44 93 ALA A O 1
ATOM 724 N N . VAL A 1 94 ? -9.312 -7.611 12.696 1.00 96.50 94 VAL A N 1
ATOM 725 C CA . VAL A 1 94 ? -8.877 -9.020 12.705 1.00 96.50 94 VAL A CA 1
ATOM 726 C C . VAL A 1 94 ? -7.364 -9.092 12.885 1.00 96.50 94 VAL A C 1
ATOM 728 O O . VAL A 1 94 ? -6.635 -8.249 12.368 1.00 96.50 94 VAL A O 1
ATOM 731 N N . VAL A 1 95 ? -6.882 -10.087 13.629 1.00 96.25 95 VAL A N 1
ATOM 732 C CA . VAL A 1 95 ? -5.447 -10.393 13.724 1.00 96.25 95 VAL A CA 1
ATOM 733 C C . VAL A 1 95 ? -5.023 -11.097 12.434 1.00 96.25 95 VAL A C 1
ATOM 735 O O . VAL A 1 95 ? -5.529 -12.174 12.126 1.00 96.25 95 VAL A O 1
ATOM 738 N N . LEU A 1 96 ? -4.125 -10.483 11.663 1.00 93.56 96 LEU A N 1
ATOM 739 C CA . LEU A 1 96 ? -3.692 -10.980 10.348 1.00 93.56 96 LEU A CA 1
ATOM 740 C C . LEU A 1 96 ? -2.444 -11.878 10.428 1.00 93.56 96 LEU A C 1
ATOM 742 O O . LEU A 1 96 ? -1.626 -11.871 9.511 1.00 93.56 96 LEU A O 1
ATOM 746 N N . GLY A 1 97 ? -2.308 -12.644 11.516 1.00 90.06 97 GLY A N 1
ATOM 747 C CA . GLY A 1 97 ? -1.153 -13.509 11.774 1.00 90.06 97 GLY A CA 1
ATOM 748 C C . GLY A 1 97 ? 0.162 -12.741 11.652 1.00 90.06 97 GLY A C 1
ATOM 749 O O . GLY A 1 97 ? 0.294 -11.666 12.226 1.00 90.06 97 GLY A O 1
ATOM 750 N N . ASP A 1 98 ? 1.069 -13.256 10.824 1.00 91.06 98 ASP A N 1
ATOM 751 C CA . ASP A 1 98 ? 2.439 -12.749 10.660 1.00 91.06 98 ASP A CA 1
ATOM 752 C C . ASP A 1 98 ? 2.549 -11.493 9.771 1.00 91.06 98 ASP A C 1
ATOM 754 O O . ASP A 1 98 ? 3.650 -11.104 9.377 1.00 91.06 98 ASP A O 1
ATOM 758 N N . LEU A 1 99 ? 1.428 -10.879 9.371 1.00 92.75 99 LEU A N 1
ATOM 759 C CA . LEU A 1 99 ? 1.468 -9.691 8.517 1.00 92.75 99 LEU A CA 1
ATOM 760 C C . LEU A 1 99 ? 2.034 -8.458 9.259 1.00 92.75 99 LEU A C 1
ATOM 762 O O . LEU A 1 99 ? 2.956 -7.833 8.733 1.00 92.75 99 LEU A O 1
ATOM 766 N N . PRO A 1 100 ? 1.520 -8.066 10.442 1.00 93.56 100 PRO A N 1
ATOM 767 C CA . PRO A 1 100 ? 2.200 -7.115 11.318 1.00 93.56 100 PRO A CA 1
ATOM 768 C C . PRO A 1 100 ? 3.312 -7.788 12.142 1.00 93.56 100 PRO A C 1
ATOM 770 O O . PRO A 1 100 ? 3.211 -8.950 12.511 1.00 93.56 100 PRO A O 1
ATOM 773 N N . GLU A 1 101 ? 4.347 -7.023 12.504 1.00 94.56 101 GLU A N 1
ATOM 774 C CA . GLU A 1 101 ? 5.434 -7.495 13.387 1.00 94.56 101 GLU A CA 1
ATOM 775 C C . GLU A 1 101 ? 4.943 -7.856 14.801 1.00 94.56 101 GLU A C 1
ATOM 777 O O . GLU A 1 101 ? 5.533 -8.690 15.483 1.00 94.56 101 GLU A O 1
ATOM 782 N N . VAL A 1 102 ? 3.863 -7.215 15.248 1.00 94.19 102 VAL A N 1
ATOM 783 C CA . VAL A 1 102 ? 3.281 -7.394 16.580 1.00 94.19 102 VAL A CA 1
ATOM 784 C C . VAL A 1 102 ? 1.840 -7.862 16.432 1.00 94.19 102 VAL A C 1
ATOM 786 O O . VAL A 1 102 ? 1.112 -7.342 15.583 1.00 94.19 102 VAL A O 1
ATOM 789 N N . ASP A 1 103 ? 1.415 -8.776 17.308 1.00 91.06 103 ASP A N 1
ATOM 790 C CA . ASP A 1 103 ? 0.042 -9.283 17.397 1.00 91.06 103 ASP A CA 1
ATOM 791 C C . ASP A 1 103 ? -0.954 -8.169 17.752 1.00 91.06 103 ASP A C 1
ATOM 793 O O . ASP A 1 103 ? -1.325 -7.943 18.907 1.00 91.06 103 ASP A O 1
ATOM 797 N N . ILE A 1 104 ? -1.390 -7.443 16.727 1.00 93.81 104 ILE A N 1
ATOM 798 C CA . ILE A 1 104 ? -2.322 -6.325 16.825 1.00 93.81 104 ILE A CA 1
ATOM 799 C C . ILE A 1 104 ? -3.447 -6.557 15.821 1.00 93.81 104 ILE A C 1
ATOM 801 O O . ILE A 1 104 ? -3.243 -6.954 14.672 1.00 93.81 104 ILE A O 1
ATOM 805 N N . THR A 1 105 ? -4.675 -6.277 16.249 1.00 95.75 105 THR A N 1
ATOM 806 C CA . THR A 1 105 ? -5.833 -6.318 15.360 1.00 95.75 105 THR A CA 1
ATOM 807 C C . THR A 1 105 ? -5.699 -5.259 14.268 1.00 95.75 105 THR A C 1
ATOM 809 O O . THR A 1 105 ? -5.601 -4.065 14.555 1.00 95.75 105 THR A O 1
ATOM 812 N N . THR A 1 106 ? -5.752 -5.681 13.011 1.00 95.38 106 THR A N 1
ATOM 813 C CA . THR A 1 106 ? -5.689 -4.800 11.846 1.00 95.38 106 THR A CA 1
ATOM 814 C C . THR A 1 106 ? -7.100 -4.418 11.408 1.00 95.38 106 THR A C 1
ATOM 816 O O . THR A 1 106 ? -7.982 -5.270 11.299 1.00 95.38 106 THR A O 1
ATOM 819 N N . ARG A 1 107 ? -7.325 -3.123 11.157 1.00 94.25 107 ARG A N 1
ATOM 820 C CA . ARG A 1 107 ? -8.600 -2.580 10.645 1.00 94.25 107 ARG A CA 1
ATOM 821 C C . ARG A 1 107 ? -8.468 -2.006 9.238 1.00 94.25 107 ARG A C 1
ATOM 823 O O . ARG A 1 107 ? -9.413 -2.095 8.457 1.00 94.25 107 ARG A O 1
ATOM 830 N N . PHE A 1 108 ? -7.314 -1.421 8.936 1.00 94.69 108 PHE A N 1
ATOM 831 C CA . PHE A 1 108 ? -7.029 -0.750 7.677 1.00 94.69 108 PHE A CA 1
ATOM 832 C C . PHE A 1 108 ? -5.816 -1.391 7.014 1.00 94.69 108 PHE A C 1
ATOM 834 O O . PHE A 1 108 ? -4.836 -1.692 7.691 1.00 94.69 108 PHE A O 1
ATOM 841 N N . ILE A 1 109 ? -5.884 -1.582 5.701 1.00 95.38 109 ILE A N 1
ATOM 842 C CA . ILE A 1 109 ? -4.773 -2.074 4.886 1.00 95.38 109 ILE A CA 1
ATOM 843 C C . ILE A 1 109 ? -4.634 -1.127 3.702 1.00 95.38 109 ILE A C 1
ATOM 845 O O . ILE A 1 109 ? -5.610 -0.860 2.997 1.00 95.38 109 ILE A O 1
ATOM 849 N N . TYR A 1 110 ? -3.425 -0.628 3.479 1.00 96.06 110 TYR A N 1
ATOM 850 C CA . TYR A 1 110 ? -3.099 0.165 2.304 1.00 96.06 110 TYR A CA 1
ATOM 851 C C . TYR A 1 110 ? -2.081 -0.573 1.449 1.00 96.06 110 TYR A C 1
ATOM 853 O O . TYR A 1 110 ? -1.041 -1.003 1.942 1.00 96.06 110 TYR A O 1
ATOM 861 N N . ILE A 1 111 ? -2.395 -0.715 0.166 1.00 95.88 111 ILE A N 1
ATOM 862 C CA . ILE A 1 111 ? -1.535 -1.357 -0.822 1.00 95.88 111 ILE A CA 1
ATOM 863 C C . ILE A 1 111 ? -1.297 -0.340 -1.928 1.00 95.88 111 ILE A C 1
ATOM 865 O O . ILE A 1 111 ? -2.246 0.126 -2.553 1.00 95.88 111 ILE A O 1
ATOM 869 N N . CYS A 1 112 ? -0.035 -0.006 -2.179 1.00 93.62 112 CYS A N 1
ATOM 870 C CA . CYS A 1 112 ? 0.366 0.830 -3.302 1.00 93.62 112 CYS A CA 1
ATOM 871 C C . CYS A 1 112 ? 1.451 0.097 -4.085 1.00 93.62 112 CYS A C 1
ATOM 873 O O . CYS A 1 112 ? 2.524 -0.190 -3.556 1.00 93.62 112 CYS A O 1
ATOM 875 N N . VAL A 1 113 ? 1.147 -0.250 -5.331 1.00 92.31 113 VAL A N 1
ATOM 876 C CA . VAL A 1 113 ? 2.038 -0.995 -6.223 1.00 92.31 113 VAL A CA 1
ATOM 877 C C . VAL A 1 113 ? 2.162 -0.240 -7.531 1.00 92.31 113 VAL A C 1
ATOM 879 O O . VAL A 1 113 ? 1.196 0.339 -8.013 1.00 92.31 113 VAL A O 1
ATOM 882 N N . GLY A 1 114 ? 3.346 -0.223 -8.126 1.00 89.69 114 GLY A N 1
ATOM 883 C CA . GLY A 1 114 ? 3.556 0.477 -9.384 1.00 89.69 114 GLY A CA 1
ATOM 884 C C . GLY A 1 114 ? 4.760 -0.050 -10.142 1.00 89.69 114 GLY A C 1
ATOM 885 O O . GLY A 1 114 ? 5.571 -0.788 -9.577 1.00 89.69 114 GLY A O 1
ATOM 886 N N . PRO A 1 115 ? 4.853 0.264 -11.442 1.00 87.38 115 PRO A N 1
ATOM 887 C CA . PRO A 1 115 ? 5.999 -0.134 -12.237 1.00 87.38 115 PRO A CA 1
ATOM 888 C C . PRO A 1 115 ? 7.257 0.543 -11.689 1.00 87.38 115 PRO A C 1
ATOM 890 O O . PRO A 1 115 ? 7.240 1.719 -11.330 1.00 87.38 115 PRO A O 1
ATOM 893 N N . GLN A 1 116 ? 8.362 -0.197 -11.641 1.00 83.12 116 GLN A N 1
ATOM 894 C CA . GLN A 1 116 ? 9.654 0.377 -11.297 1.00 83.12 116 GLN A CA 1
ATOM 895 C C . GLN A 1 116 ? 10.157 1.173 -12.503 1.00 83.12 116 GLN A C 1
ATOM 897 O O . GLN A 1 116 ? 10.637 0.600 -13.483 1.00 83.12 116 GLN A O 1
ATOM 902 N N . GLN A 1 117 ? 9.980 2.490 -12.459 1.00 78.69 117 GLN A N 1
ATOM 903 C CA . GLN A 1 117 ? 10.462 3.407 -13.481 1.00 78.69 117 GLN A CA 1
ATOM 904 C C . GLN A 1 117 ? 11.332 4.482 -12.837 1.00 78.69 117 GLN A C 1
ATOM 906 O O . GLN A 1 117 ? 11.145 4.869 -11.686 1.00 78.69 117 GLN A O 1
ATOM 911 N N . VAL A 1 118 ? 12.314 4.954 -13.597 1.00 73.69 118 VAL A N 1
ATOM 912 C CA . VAL A 1 118 ? 12.981 6.210 -13.275 1.00 73.69 118 VAL A CA 1
ATOM 913 C C . VAL A 1 118 ? 12.146 7.287 -13.943 1.00 73.69 118 VAL A C 1
ATOM 915 O O . VAL A 1 118 ? 12.032 7.316 -15.173 1.00 73.69 118 VAL A O 1
ATOM 918 N N . GLU A 1 119 ? 11.505 8.129 -13.141 1.00 73.62 119 GLU A N 1
ATOM 919 C CA . GLU A 1 119 ? 10.762 9.278 -13.643 1.00 73.62 119 GLU A CA 1
ATOM 920 C C . GLU A 1 119 ? 11.711 10.197 -14.423 1.00 73.62 119 GLU A C 1
ATOM 922 O O . GLU A 1 119 ? 12.916 10.249 -14.164 1.00 73.62 119 GLU A O 1
ATOM 927 N N . LYS A 1 120 ? 11.173 10.993 -15.353 1.00 71.81 120 LYS A N 1
ATOM 928 C CA . LYS A 1 120 ? 11.969 11.920 -16.189 1.00 71.81 120 LYS A CA 1
ATOM 929 C C . LYS A 1 120 ? 12.839 12.889 -15.376 1.00 71.81 120 LYS A C 1
ATOM 931 O O . LYS A 1 120 ? 13.839 13.386 -15.880 1.00 71.81 120 LYS A O 1
ATOM 936 N N . ASN A 1 121 ? 12.471 13.113 -14.119 1.00 76.56 121 ASN A N 1
ATOM 937 C CA . ASN A 1 121 ? 13.158 13.997 -13.185 1.00 76.56 121 ASN A CA 1
ATOM 938 C C . ASN A 1 121 ? 14.305 13.294 -12.428 1.00 76.56 121 ASN A C 1
ATOM 940 O O . ASN A 1 121 ? 14.854 13.867 -11.492 1.00 76.56 121 ASN A O 1
ATOM 944 N N . GLY A 1 122 ? 14.643 12.050 -12.788 1.00 77.62 122 GLY A N 1
ATOM 945 C CA . GLY A 1 122 ? 15.666 11.241 -12.117 1.00 77.62 122 GLY A CA 1
ATOM 946 C C . GLY A 1 122 ? 15.214 10.636 -10.786 1.00 77.62 122 GLY A C 1
ATOM 947 O O . GLY A 1 122 ? 16.035 10.080 -10.064 1.00 77.62 122 GLY A O 1
ATOM 948 N N . MET A 1 123 ? 13.927 10.750 -10.448 1.00 75.88 123 MET A N 1
ATOM 949 C CA . MET A 1 123 ? 13.372 10.191 -9.219 1.00 75.88 123 MET A CA 1
ATOM 950 C C . MET A 1 123 ? 12.892 8.760 -9.458 1.00 75.88 123 MET A C 1
ATOM 952 O O . MET A 1 123 ? 12.135 8.493 -10.387 1.00 75.88 123 MET A O 1
ATOM 956 N N . GLU A 1 124 ? 13.327 7.838 -8.609 1.00 83.81 124 GLU A N 1
ATOM 957 C CA . GLU A 1 124 ? 12.901 6.441 -8.658 1.00 83.81 124 GLU A CA 1
ATOM 958 C C . GLU A 1 124 ? 11.439 6.313 -8.200 1.00 83.81 124 GLU A C 1
ATOM 960 O O . GLU A 1 124 ? 11.091 6.778 -7.109 1.00 83.81 124 GLU A O 1
ATOM 965 N N . SER A 1 125 ? 10.585 5.614 -8.960 1.00 81.94 125 SER A N 1
ATOM 966 C CA . SER A 1 125 ? 9.188 5.367 -8.558 1.00 81.94 125 SER A CA 1
ATOM 967 C C . SER A 1 125 ? 9.088 4.660 -7.198 1.00 81.94 125 SER A C 1
ATOM 969 O O . SER A 1 125 ? 8.116 4.854 -6.475 1.00 81.94 125 SER A O 1
ATOM 971 N N . SER A 1 126 ? 10.107 3.889 -6.798 1.00 85.88 126 SER A N 1
ATOM 972 C CA . SER A 1 126 ? 10.159 3.263 -5.469 1.00 85.88 126 SER A CA 1
ATOM 973 C C . SER A 1 126 ? 10.226 4.281 -4.328 1.00 85.88 126 SER A C 1
ATOM 975 O O . SER A 1 126 ? 9.623 4.042 -3.284 1.00 85.88 126 SER A O 1
ATOM 977 N N . ALA A 1 127 ? 10.944 5.395 -4.506 1.00 88.00 127 ALA A N 1
ATOM 978 C CA . ALA A 1 127 ? 11.016 6.449 -3.496 1.00 88.00 127 ALA A CA 1
ATOM 979 C C . ALA A 1 127 ? 9.655 7.144 -3.352 1.00 88.00 127 ALA A C 1
ATOM 981 O O . ALA A 1 127 ? 9.174 7.352 -2.246 1.00 88.00 127 ALA A O 1
ATOM 982 N N . ILE A 1 128 ? 8.973 7.378 -4.476 1.00 88.75 128 ILE A N 1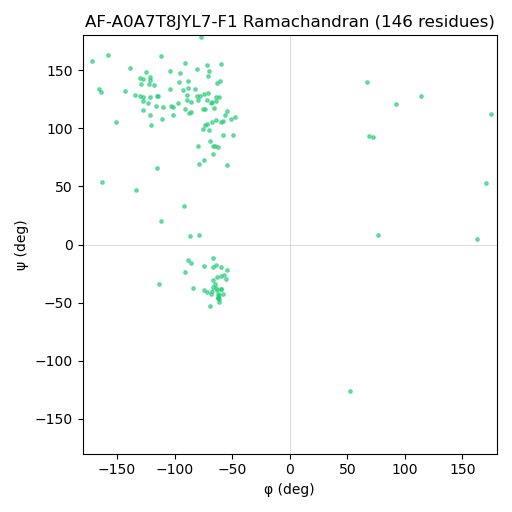
ATOM 983 C CA . ILE A 1 128 ? 7.630 7.971 -4.496 1.00 88.75 128 ILE A CA 1
ATOM 984 C C . ILE A 1 128 ? 6.621 7.074 -3.765 1.00 88.75 128 ILE A C 1
ATOM 986 O O . ILE A 1 128 ? 5.849 7.558 -2.940 1.00 88.75 128 ILE A O 1
ATOM 990 N N . LEU A 1 129 ? 6.629 5.763 -4.035 1.00 91.75 129 LEU A N 1
ATOM 991 C CA . LEU A 1 129 ? 5.739 4.808 -3.363 1.00 91.75 129 LEU A CA 1
ATOM 992 C C . LEU A 1 129 ? 6.018 4.727 -1.855 1.00 91.75 129 LEU A C 1
ATOM 994 O O . LEU A 1 129 ? 5.079 4.657 -1.059 1.00 91.75 129 LEU A O 1
ATOM 998 N N . HIS A 1 130 ? 7.293 4.775 -1.463 1.00 93.31 130 HIS A N 1
ATOM 999 C CA . HIS A 1 130 ? 7.695 4.831 -0.060 1.00 93.31 130 HIS A CA 1
ATOM 1000 C C . HIS A 1 130 ? 7.151 6.092 0.627 1.00 93.31 130 HIS A C 1
ATOM 1002 O O . HIS A 1 130 ? 6.497 6.000 1.667 1.00 93.31 130 HIS A O 1
ATOM 1008 N N . ASP A 1 131 ? 7.339 7.259 0.012 1.00 93.88 131 ASP A N 1
ATOM 1009 C CA . ASP A 1 131 ? 6.894 8.538 0.567 1.00 93.88 131 ASP A CA 1
ATOM 1010 C C . ASP A 1 131 ? 5.367 8.627 0.661 1.00 93.88 131 ASP A C 1
ATOM 1012 O O . ASP A 1 131 ? 4.832 9.179 1.627 1.00 93.88 131 ASP A O 1
ATOM 1016 N N . MET A 1 132 ? 4.641 8.020 -0.284 1.00 93.75 132 MET A N 1
ATOM 1017 C CA . MET A 1 132 ? 3.186 7.864 -0.193 1.00 93.75 132 MET A CA 1
ATOM 1018 C C . MET A 1 132 ? 2.777 7.023 1.022 1.00 93.75 132 MET A C 1
ATOM 1020 O O . MET A 1 132 ? 1.849 7.400 1.741 1.00 93.75 132 MET A O 1
ATOM 1024 N N . GLY A 1 133 ? 3.478 5.915 1.281 1.00 95.00 133 GLY A N 1
ATOM 1025 C CA . GLY A 1 133 ? 3.246 5.068 2.452 1.00 95.00 133 GLY A CA 1
ATOM 1026 C C . GLY A 1 133 ? 3.471 5.813 3.769 1.00 95.00 133 GLY A C 1
ATOM 1027 O O . GLY A 1 133 ? 2.606 5.786 4.646 1.00 95.00 133 GLY A O 1
ATOM 1028 N N . VAL A 1 134 ? 4.581 6.550 3.880 1.00 96.19 134 VAL A N 1
ATOM 1029 C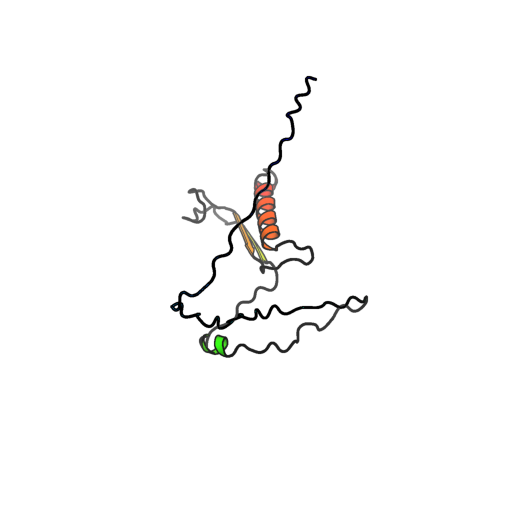 CA . VAL A 1 134 ? 4.890 7.386 5.056 1.00 96.19 134 VAL A CA 1
ATOM 1030 C C . VAL A 1 134 ? 3.847 8.486 5.244 1.00 96.19 134 VAL A C 1
ATOM 1032 O O . VAL A 1 134 ? 3.383 8.721 6.363 1.00 96.19 134 VAL A O 1
ATOM 1035 N N . SER A 1 135 ? 3.438 9.139 4.156 1.00 96.12 135 SER A N 1
ATOM 1036 C CA . SER A 1 135 ? 2.439 10.210 4.193 1.00 96.12 135 SER A CA 1
ATOM 1037 C C . SER A 1 135 ? 1.091 9.701 4.701 1.00 96.12 135 SER A C 1
ATOM 1039 O O . SER A 1 135 ? 0.483 10.325 5.572 1.00 96.12 135 SER A O 1
ATOM 1041 N N . LEU A 1 136 ? 0.638 8.539 4.216 1.00 95.12 136 LEU A N 1
ATOM 1042 C CA . LEU A 1 136 ? -0.612 7.939 4.677 1.00 95.12 136 LEU A CA 1
ATOM 1043 C C . LEU A 1 136 ? -0.515 7.453 6.126 1.00 95.12 136 LEU A C 1
ATOM 1045 O O . LEU A 1 136 ? -1.439 7.681 6.903 1.00 95.12 136 LEU A O 1
ATOM 1049 N N . ALA A 1 137 ? 0.594 6.813 6.504 1.00 94.31 137 ALA A N 1
ATOM 1050 C CA . ALA A 1 137 ? 0.822 6.393 7.883 1.00 94.31 137 ALA A CA 1
ATOM 1051 C C . ALA A 1 137 ? 0.768 7.595 8.836 1.00 94.31 137 ALA A C 1
ATO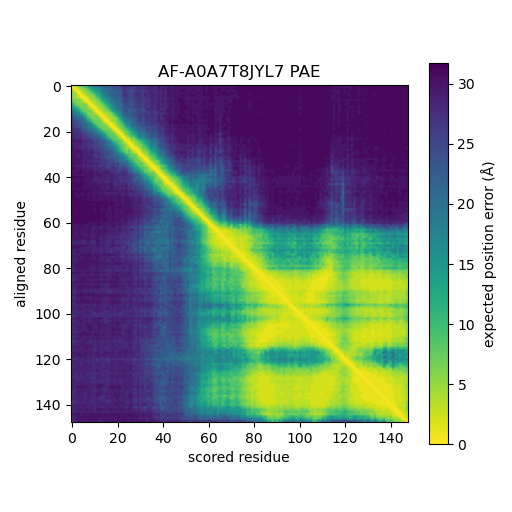M 1053 O O . ALA A 1 137 ? 0.103 7.536 9.867 1.00 94.31 137 ALA A O 1
ATOM 1054 N N . THR A 1 138 ? 1.381 8.713 8.442 1.00 95.88 138 THR A N 1
ATOM 1055 C CA . THR A 1 138 ? 1.324 9.979 9.183 1.00 95.88 138 THR A CA 1
ATOM 1056 C C . THR A 1 138 ? -0.110 10.499 9.273 1.00 95.88 138 THR A C 1
ATOM 1058 O O . THR A 1 138 ? -0.562 10.836 10.365 1.00 95.88 138 THR A O 1
ATOM 1061 N N . ALA A 1 139 ? -0.866 10.502 8.171 1.00 94.38 139 ALA A N 1
ATOM 1062 C CA . ALA A 1 139 ? -2.271 10.919 8.177 1.00 94.38 139 ALA A CA 1
ATOM 1063 C C . ALA A 1 139 ? -3.138 10.061 9.118 1.00 94.38 139 ALA A C 1
ATOM 1065 O O . ALA A 1 139 ? -3.983 10.595 9.831 1.00 94.38 139 ALA A O 1
ATOM 1066 N N . LEU A 1 140 ? -2.888 8.749 9.191 1.00 92.50 140 LEU A N 1
ATOM 1067 C CA . LEU A 1 140 ? -3.583 7.828 10.100 1.00 92.50 140 LEU A CA 1
ATOM 1068 C C . LEU A 1 140 ? -3.287 8.087 11.585 1.00 92.50 140 LEU A C 1
ATOM 1070 O O . LEU A 1 140 ? -4.077 7.674 12.434 1.00 92.50 140 LEU A O 1
ATOM 1074 N N . THR A 1 141 ? -2.194 8.784 11.915 1.00 93.38 141 THR A N 1
ATOM 1075 C CA . THR A 1 141 ? -1.928 9.207 13.301 1.00 93.38 141 THR A CA 1
ATOM 1076 C C . THR A 1 141 ? -2.808 10.378 13.748 1.00 93.38 141 THR A C 1
ATOM 1078 O O . THR A 1 141 ? -2.978 10.587 14.953 1.00 93.38 141 THR A O 1
ATOM 1081 N N . ASP A 1 142 ? -3.409 11.123 12.812 1.00 94.62 142 ASP A N 1
ATOM 1082 C CA . ASP A 1 142 ? -4.349 12.189 13.150 1.00 94.62 142 ASP A CA 1
ATOM 1083 C C . ASP A 1 142 ? -5.669 11.598 13.669 1.00 94.62 142 ASP A C 1
ATOM 1085 O O . ASP A 1 142 ? -6.367 10.826 13.005 1.00 94.62 142 ASP A O 1
ATOM 1089 N N . LYS A 1 143 ? -6.060 12.031 14.871 1.00 90.25 143 LYS A N 1
ATOM 1090 C CA . LYS A 1 143 ? -7.317 11.648 15.528 1.00 90.25 143 LYS A CA 1
ATOM 1091 C C . LYS A 1 143 ? -8.549 12.026 14.712 1.00 90.25 143 LYS A C 1
ATOM 1093 O O . LYS A 1 143 ? -9.600 11.414 14.894 1.00 90.25 143 LYS A O 1
ATOM 1098 N N . SER A 1 144 ? -8.453 13.060 13.882 1.00 88.81 144 SER A N 1
ATOM 1099 C CA . SER A 1 144 ? -9.551 13.513 13.025 1.00 88.81 144 SER A CA 1
ATOM 1100 C C . SER A 1 144 ? -9.795 12.522 11.891 1.00 88.81 144 SER A C 1
ATOM 1102 O O . SER A 1 144 ? -10.942 12.192 11.598 1.00 88.81 144 SER A O 1
ATOM 1104 N N . PHE A 1 145 ? -8.713 11.998 11.312 1.00 83.12 145 PHE A N 1
ATOM 1105 C CA . PHE A 1 145 ? -8.752 11.030 10.223 1.00 83.12 145 PHE A CA 1
ATOM 1106 C C . PHE A 1 145 ? -9.151 9.631 10.718 1.00 83.12 145 PHE A C 1
ATOM 1108 O O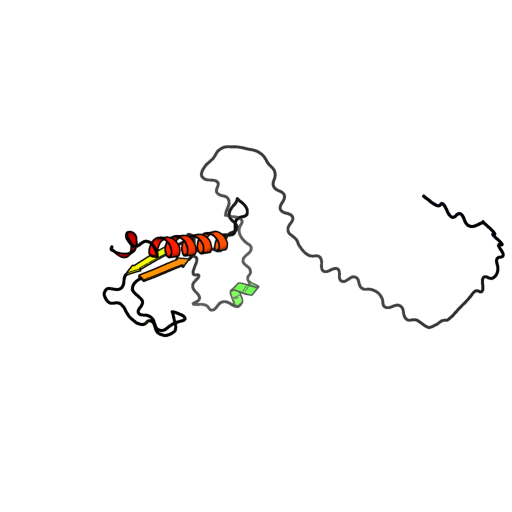 . PHE A 1 145 ? -9.974 8.965 10.099 1.00 83.12 145 PHE A O 1
ATOM 1115 N N . ALA A 1 146 ? -8.666 9.219 11.894 1.00 74.50 146 ALA A N 1
ATOM 1116 C CA . ALA A 1 146 ? -8.961 7.907 12.479 1.00 74.50 146 ALA A CA 1
ATOM 1117 C C . ALA A 1 146 ? -10.433 7.692 12.906 1.00 74.50 146 ALA A C 1
ATOM 1119 O O . ALA A 1 146 ? -10.816 6.571 13.241 1.00 74.50 146 ALA A O 1
ATOM 1120 N N . LYS A 1 147 ? -11.257 8.749 12.943 1.00 74.38 147 LYS A N 1
ATOM 1121 C CA . LYS A 1 147 ? -12.671 8.680 13.358 1.00 74.38 147 LYS A CA 1
ATOM 1122 C C . LYS A 1 147 ? -13.643 8.302 12.237 1.00 74.38 147 LYS A C 1
ATOM 1124 O O . LYS A 1 147 ? -14.788 7.984 12.556 1.00 74.38 147 LYS A O 1
ATOM 1129 N N . GLN A 1 148 ? -13.229 8.380 10.972 1.00 57.53 148 GLN A N 1
ATOM 1130 C CA . GLN A 1 148 ? -14.073 8.026 9.824 1.00 57.53 148 GLN A CA 1
ATOM 1131 C C . GLN A 1 148 ? -14.129 6.514 9.617 1.00 57.53 148 GLN A C 1
ATOM 1133 O O . GLN A 1 148 ? -15.254 6.000 9.430 1.00 57.53 148 GLN A O 1
#

Organism: Caligus rogercresseyi (NCBI:txid217165)

Mean predicted aligned error: 19.38 Å

pLDDT: mean 70.94, std 22.66, range [35.59, 96.62]

InterPro domains:
  IPR013769 Band 3 cytoplasmic domain [PF07565] (49-147)
  IPR016152 Phosphotransferase/anion transporter [G3DSA:3.40.930.10] (2-148)
  IPR016152 Phosphotransferase/anion transporter [SSF55804] (45-146)

Foldseek 3Di:
DDDDDDDDDDDDDDDDDDDDDDPDDDDPPPPPPPPPPCPPDDDDDDDDDDDPPPPPDPPVPPPPVVVVVVDDPPDDDDDFPAKDKDKDADPDFDQPPPPDVDRDGHGIDIDIDGDFDQPPVRDTVVVVSVVVVVVVVVVCVDPVSVVD

Radius of gyration: 34.48 Å; Cα contacts (8 Å, |Δi|>4): 71; chains: 1; bounding box: 96×55×51 Å

Secondary structure (DSSP, 8-state):
-----PPP----------------------------------PPPP-----S------------HHHHTTS-TTPPPP---S-EEEEEEEEEEEE-TTSSSS--EEEEEEEEE----B-TTS-BHHHHHHHHHHHHHHHHHSTTGGG-

Sequence (148 aa):
MNSSKPHNLAYNTQLLLQSSNISGLRVPSRMSSRSGSRRCSISFAEDPEDSYFSKKALTEGKINYSLQKKISSNTEACIMLKPVSVFIRLENAVVLGDLPEVDITTRFIYICVGPQQVEKNGMESSAILHDMGVSLATALTDKSFAKQ

Nearest PDB structures (foldseek):
  3csy-assembly1_L  TM=2.592E-01  e=9.754E-01  Ebola virus - Mayinga, Zaire, 1976